Protein AF-A0A6V7KJD6-F1 (afdb_monomer_lite)

Organism: NCBI:txid1563983

Secondary structure (DSSP, 8-state):
--HHHHHHHHHTT-SS------TTTSS--SSTTS------------

pLDDT: mean 82.27, std 9.93, range [53.19, 94.0]

Structure (mmCIF, N/CA/C/O backbone):
data_AF-A0A6V7KJD6-F1
#
_entry.id   AF-A0A6V7KJD6-F1
#
loop_
_atom_site.group_PDB
_atom_site.id
_atom_site.type_symbol
_atom_site.label_atom_id
_atom_site.label_alt_id
_atom_site.label_comp_id
_atom_site.label_asym_id
_atom_site.label_entity_id
_atom_site.label_seq_id
_atom_site.pdbx_PDB_ins_code
_atom_site.Cartn_x
_atom_site.Cartn_y
_atom_site.Cartn_z
_atom_site.occupancy
_atom_site.B_iso_or_equiv
_atom_site.auth_seq_id
_atom_site.auth_comp_id
_atom_site.auth_asym_id
_atom_site.auth_atom_id
_atom_site.pdbx_PDB_model_num
ATOM 1 N N . TYR A 1 1 ? 9.922 -9.688 1.808 1.00 53.19 1 TYR A N 1
ATOM 2 C CA . TYR A 1 1 ? 8.987 -8.893 2.623 1.00 53.19 1 TYR A CA 1
ATOM 3 C C . TYR A 1 1 ? 7.847 -8.479 1.719 1.00 53.19 1 TYR A C 1
ATOM 5 O O . TYR A 1 1 ? 8.103 -7.925 0.656 1.00 53.19 1 TYR A O 1
ATOM 13 N N . SER A 1 2 ? 6.643 -8.960 2.015 1.00 75.75 2 SER A N 1
ATOM 14 C CA . SER A 1 2 ? 5.536 -9.029 1.057 1.00 75.75 2 SER A CA 1
ATOM 15 C C . SER A 1 2 ? 4.901 -7.656 0.829 1.00 75.75 2 SER A C 1
ATOM 17 O O . SER A 1 2 ? 4.848 -6.840 1.742 1.00 75.75 2 SER A O 1
ATOM 19 N N . LEU A 1 3 ? 4.372 -7.413 -0.375 1.00 77.94 3 LEU A N 1
ATOM 20 C CA . LEU A 1 3 ? 3.621 -6.193 -0.716 1.00 77.94 3 LEU A CA 1
ATOM 21 C 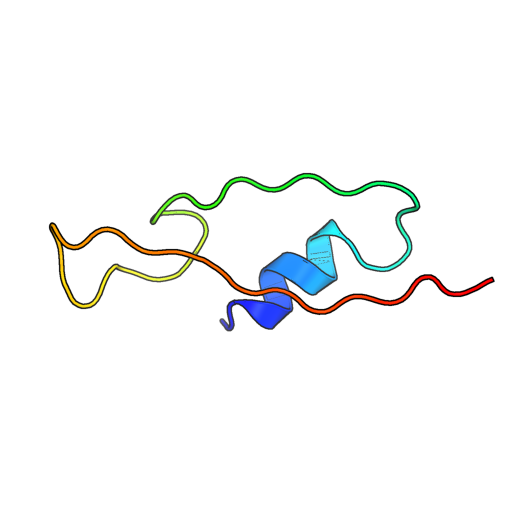C . LEU A 1 3 ? 2.523 -5.873 0.316 1.00 77.94 3 LEU A C 1
ATOM 23 O O . LEU A 1 3 ? 2.291 -4.715 0.653 1.00 77.94 3 LEU A O 1
ATOM 27 N N . LEU A 1 4 ? 1.908 -6.918 0.873 1.00 84.44 4 LEU A N 1
ATOM 28 C CA . LEU A 1 4 ? 0.925 -6.807 1.941 1.00 84.44 4 LEU A CA 1
ATOM 29 C C . LEU A 1 4 ? 1.511 -6.218 3.235 1.00 84.44 4 LEU A C 1
ATOM 31 O O . LEU A 1 4 ? 0.851 -5.389 3.850 1.00 84.44 4 LEU A O 1
ATOM 35 N N . GLN A 1 5 ? 2.724 -6.608 3.645 1.00 87.06 5 GLN A N 1
ATOM 36 C CA . GLN A 1 5 ? 3.350 -6.088 4.870 1.00 87.06 5 GLN A CA 1
ATOM 37 C C . GLN A 1 5 ? 3.528 -4.572 4.805 1.00 87.06 5 GLN A C 1
ATOM 39 O O . GLN A 1 5 ? 3.064 -3.878 5.702 1.00 87.06 5 GLN A O 1
ATOM 44 N N . THR A 1 6 ? 4.094 -4.050 3.714 1.00 86.06 6 THR A N 1
ATOM 45 C CA . THR A 1 6 ? 4.297 -2.604 3.540 1.00 86.06 6 THR A CA 1
ATOM 46 C C . THR A 1 6 ? 2.977 -1.836 3.581 1.00 86.06 6 THR A C 1
ATOM 48 O O . THR A 1 6 ? 2.868 -0.816 4.256 1.00 86.06 6 THR A O 1
ATOM 51 N N . VAL A 1 7 ? 1.941 -2.328 2.895 1.00 89.12 7 VAL A N 1
ATOM 52 C CA . VAL A 1 7 ? 0.628 -1.664 2.882 1.00 89.12 7 VAL A CA 1
ATOM 53 C C . VAL A 1 7 ? -0.026 -1.704 4.265 1.00 89.12 7 VAL A C 1
ATOM 55 O O . VAL A 1 7 ? -0.587 -0.703 4.707 1.00 89.12 7 VAL A O 1
ATOM 58 N N . VAL A 1 8 ? 0.068 -2.829 4.977 1.00 91.25 8 VAL A N 1
ATOM 59 C CA . VAL A 1 8 ? -0.467 -2.965 6.339 1.00 91.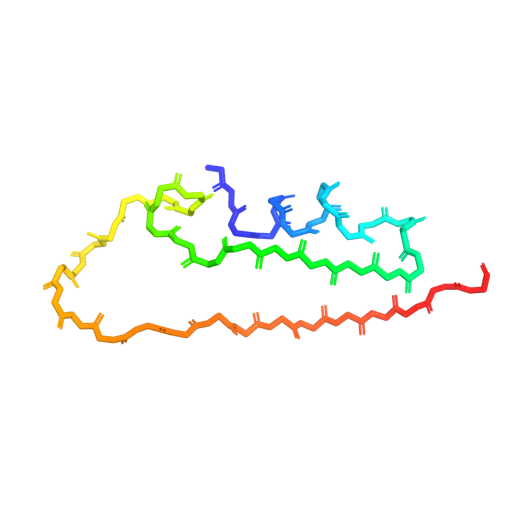25 8 VAL A CA 1
ATOM 60 C C . VAL A 1 8 ? 0.258 -2.029 7.302 1.00 91.25 8 VAL A C 1
ATOM 62 O O . VAL A 1 8 ? -0.401 -1.333 8.064 1.00 91.25 8 VAL A O 1
ATOM 65 N N . GLU A 1 9 ? 1.584 -1.949 7.250 1.00 90.06 9 GLU A N 1
ATOM 66 C CA . GLU A 1 9 ? 2.368 -1.069 8.125 1.00 90.06 9 GLU A CA 1
ATOM 67 C C . GLU A 1 9 ? 2.019 0.413 7.939 1.00 90.06 9 GLU A C 1
ATOM 69 O O . GLU A 1 9 ? 1.947 1.151 8.919 1.00 90.06 9 GLU A O 1
ATOM 74 N N . ILE A 1 10 ? 1.750 0.851 6.704 1.00 90.31 10 ILE A N 1
ATOM 75 C CA . ILE A 1 10 ? 1.430 2.257 6.416 1.00 90.31 10 ILE A CA 1
ATOM 76 C C . ILE A 1 10 ? -0.054 2.564 6.694 1.00 90.31 10 ILE A C 1
ATOM 78 O O . ILE A 1 10 ? -0.385 3.632 7.219 1.00 90.31 10 ILE A O 1
ATOM 82 N N . CYS A 1 11 ? -0.971 1.659 6.337 1.00 93.00 11 CYS A N 1
ATOM 83 C CA . CYS A 1 11 ? -2.405 1.960 6.305 1.00 93.00 11 CYS A CA 1
ATOM 84 C C . CYS A 1 11 ? -3.202 1.444 7.508 1.00 93.00 11 CYS A C 1
ATOM 86 O O . CYS A 1 11 ? -4.265 1.990 7.813 1.00 93.00 11 CYS A O 1
ATOM 88 N N . GLN A 1 12 ? -2.745 0.398 8.195 1.00 94.00 12 GLN A N 1
ATOM 89 C CA . GLN A 1 12 ? -3.503 -0.192 9.294 1.00 94.00 12 GLN A CA 1
ATOM 90 C C . GLN A 1 12 ? -3.643 0.811 10.447 1.00 94.00 12 GLN A C 1
ATOM 92 O O . GLN A 1 12 ? -2.681 1.466 10.834 1.00 94.00 12 GLN A O 1
ATOM 97 N N . LYS A 1 13 ? -4.851 0.912 11.020 1.00 92.38 13 LYS A N 1
ATOM 98 C CA . LYS A 1 13 ? -5.213 1.868 12.094 1.00 92.38 13 LYS A CA 1
ATOM 99 C C . LYS A 1 13 ? -5.131 3.354 11.703 1.00 92.38 13 LYS A C 1
ATOM 101 O O . LYS A 1 13 ? -5.340 4.205 12.562 1.00 92.38 13 LYS A O 1
ATOM 106 N N . ASN A 1 14 ? -4.917 3.674 10.429 1.00 93.25 14 ASN A N 1
ATOM 107 C CA . ASN A 1 14 ? -4.992 5.039 9.919 1.00 93.25 14 ASN A CA 1
ATOM 108 C C . ASN A 1 14 ? -6.314 5.267 9.174 1.00 93.25 14 ASN A C 1
ATOM 110 O O . ASN A 1 14 ? -6.747 4.434 8.382 1.00 93.25 14 ASN A O 1
ATOM 114 N N . ARG A 1 15 ? -6.957 6.422 9.403 1.00 91.69 15 ARG A N 1
ATOM 115 C CA . ARG A 1 15 ? -8.188 6.815 8.680 1.00 91.69 15 ARG A CA 1
ATOM 116 C C . ARG A 1 15 ? -7.939 7.167 7.216 1.00 91.69 15 ARG A C 1
ATOM 118 O O . ARG A 1 15 ? -8.840 7.054 6.396 1.00 91.69 15 ARG A O 1
ATOM 125 N N . ASN A 1 16 ? -6.734 7.631 6.909 1.00 92.38 16 ASN A N 1
ATOM 126 C CA . ASN A 1 16 ? -6.306 7.977 5.566 1.00 92.38 16 ASN A CA 1
ATOM 127 C C . ASN A 1 16 ? -4.875 7.483 5.369 1.00 92.38 16 ASN A C 1
ATOM 129 O O . ASN A 1 16 ? -4.030 7.682 6.240 1.00 92.38 16 ASN A O 1
ATOM 133 N N . CYS A 1 17 ? -4.611 6.864 4.223 1.00 92.31 17 CYS A N 1
ATOM 134 C CA . CYS A 1 17 ? -3.317 6.288 3.897 1.00 92.31 17 CYS A CA 1
ATOM 135 C C . CYS A 1 17 ? -2.914 6.664 2.472 1.00 92.31 17 CYS A C 1
ATOM 137 O O . CYS A 1 17 ? -3.735 6.622 1.558 1.00 92.31 17 CYS A O 1
ATOM 139 N N . LYS A 1 18 ? -1.642 7.017 2.285 1.00 90.38 18 LYS A N 1
ATOM 140 C CA . LYS A 1 18 ? -1.018 7.234 0.977 1.00 90.38 18 LYS A CA 1
ATOM 141 C C . LYS A 1 18 ? 0.357 6.579 0.995 1.00 90.38 18 LYS A C 1
ATOM 143 O O . LYS A 1 18 ? 1.091 6.743 1.965 1.00 90.38 18 LYS A O 1
ATOM 148 N N . PHE A 1 19 ? 0.707 5.861 -0.066 1.00 87.06 19 PHE A N 1
ATOM 149 C CA . PHE A 1 19 ? 2.015 5.227 -0.205 1.00 87.06 19 PHE A CA 1
ATOM 150 C C . PHE A 1 19 ? 2.488 5.273 -1.658 1.00 87.06 19 PHE A C 1
ATOM 152 O O . PHE A 1 19 ? 1.681 5.288 -2.586 1.00 87.06 19 PHE A O 1
ATOM 159 N N . ASN A 1 20 ? 3.807 5.306 -1.845 1.00 83.62 20 ASN A N 1
ATOM 160 C CA . ASN A 1 20 ? 4.428 5.374 -3.165 1.00 83.62 20 ASN A CA 1
ATOM 161 C C . ASN A 1 20 ? 4.725 3.971 -3.685 1.00 83.62 20 ASN A C 1
ATOM 163 O O . ASN A 1 20 ? 5.415 3.203 -3.018 1.00 83.62 20 ASN A O 1
ATOM 167 N N . THR A 1 21 ? 4.280 3.674 -4.902 1.00 80.56 21 THR A N 1
ATOM 168 C CA . THR A 1 21 ? 4.411 2.371 -5.574 1.00 80.56 21 THR A CA 1
ATOM 169 C C . THR A 1 21 ? 5.741 2.209 -6.316 1.00 80.56 21 THR A C 1
ATOM 171 O O . THR A 1 21 ? 5.793 1.609 -7.388 1.00 80.56 21 THR A O 1
ATOM 174 N N . THR A 1 22 ? 6.825 2.793 -5.797 1.00 74.38 22 THR A N 1
ATOM 175 C CA . THR A 1 22 ? 8.117 2.773 -6.488 1.00 74.38 22 THR A CA 1
ATOM 176 C C . THR A 1 22 ? 8.790 1.395 -6.386 1.00 74.38 22 THR A C 1
ATOM 178 O O . THR A 1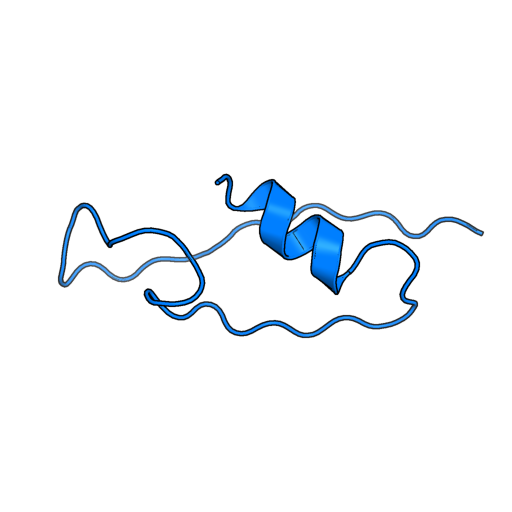 22 ? 8.683 0.721 -5.364 1.00 74.38 22 THR A O 1
ATOM 181 N N . PRO A 1 23 ? 9.580 0.975 -7.392 1.00 69.94 23 PRO A N 1
ATOM 182 C CA . PRO A 1 23 ? 10.320 -0.297 -7.350 1.00 69.94 23 PRO A CA 1
ATOM 183 C C . PRO A 1 23 ? 11.373 -0.398 -6.233 1.00 69.94 23 PRO A C 1
ATOM 185 O O . PRO A 1 23 ? 12.032 -1.419 -6.099 1.00 69.94 23 PRO A O 1
ATOM 188 N N . LYS A 1 24 ? 11.607 0.686 -5.482 1.00 65.88 24 LYS A N 1
ATOM 189 C CA . LYS A 1 24 ? 12.474 0.695 -4.296 1.00 65.88 24 LYS A CA 1
ATOM 190 C C . LYS A 1 24 ? 11.699 0.401 -3.010 1.00 65.88 24 LYS A C 1
ATOM 192 O O . LYS A 1 24 ? 12.293 -0.116 -2.0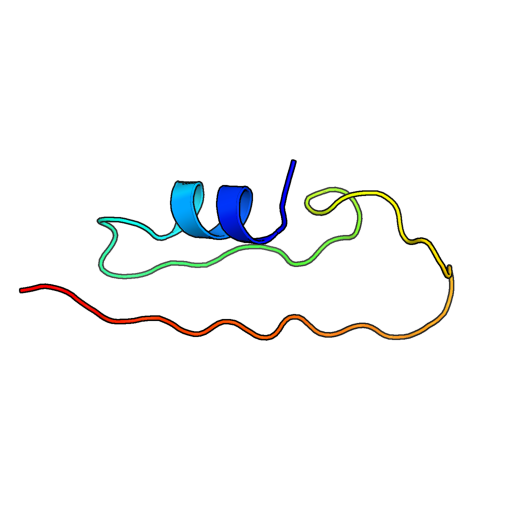71 1.00 65.88 24 LYS A O 1
ATOM 197 N N . SER A 1 25 ? 10.412 0.760 -2.947 1.00 64.69 25 SER A N 1
ATOM 198 C CA . SER A 1 25 ? 9.547 0.487 -1.791 1.00 64.69 25 SER A CA 1
ATOM 199 C C . SER A 1 25 ? 8.949 -0.919 -1.825 1.00 64.69 25 SER A C 1
ATOM 201 O O . SER A 1 25 ? 8.617 -1.468 -0.779 1.00 64.69 25 SER A O 1
ATOM 203 N N . PHE A 1 26 ? 8.868 -1.525 -3.008 1.00 70.19 26 PHE A N 1
ATOM 204 C CA . PHE A 1 26 ? 8.438 -2.902 -3.230 1.00 70.19 26 PHE A CA 1
ATOM 205 C C . PHE A 1 26 ? 9.590 -3.663 -3.897 1.00 70.19 26 PHE A C 1
ATOM 207 O O . PHE A 1 26 ? 10.297 -3.072 -4.698 1.00 70.19 26 PHE A O 1
ATOM 214 N N . HIS A 1 27 ? 9.834 -4.926 -3.524 1.00 65.81 27 HIS A N 1
ATOM 215 C CA . HIS A 1 27 ? 11.014 -5.704 -3.948 1.00 65.81 27 HIS A CA 1
ATOM 216 C C . HIS A 1 27 ? 11.312 -5.626 -5.462 1.00 65.81 27 HIS A C 1
ATOM 218 O O . HIS A 1 27 ? 10.388 -5.451 -6.258 1.00 65.81 27 HIS A O 1
ATOM 224 N N . SER A 1 28 ? 12.596 -5.799 -5.825 1.00 63.50 28 SER A N 1
ATOM 225 C CA . SER A 1 28 ? 13.132 -5.679 -7.189 1.00 63.50 28 SER A CA 1
ATOM 226 C C . SER A 1 28 ? 12.199 -6.218 -8.258 1.00 63.50 28 SER A C 1
ATOM 228 O O . SER A 1 28 ? 11.684 -7.331 -8.168 1.00 63.50 28 SER A O 1
ATOM 230 N N . ASP A 1 29 ? 12.042 -5.407 -9.295 1.00 68.25 29 ASP A N 1
ATOM 231 C CA . ASP A 1 29 ? 11.278 -5.720 -10.482 1.00 68.25 29 ASP A CA 1
ATOM 232 C C . ASP A 1 29 ? 11.805 -7.012 -11.154 1.00 68.25 29 ASP A C 1
ATOM 234 O O . ASP A 1 29 ? 12.914 -6.984 -11.689 1.00 68.25 29 ASP A O 1
ATOM 238 N N . PRO A 1 30 ? 11.047 -8.133 -11.164 1.00 73.88 30 PRO A N 1
ATOM 239 C CA . PRO A 1 30 ? 11.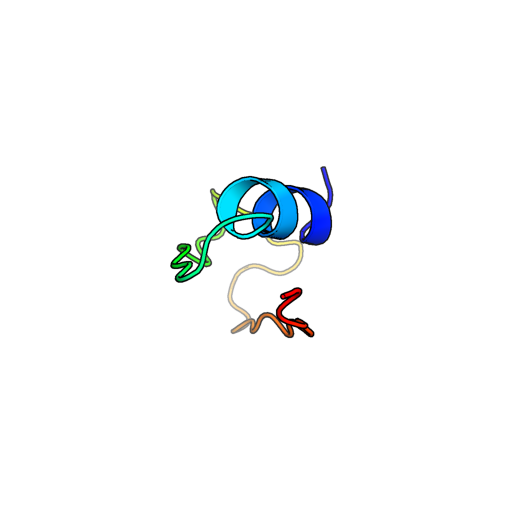464 -9.346 -11.876 1.00 73.88 30 PRO A CA 1
ATOM 240 C C . PRO A 1 30 ? 11.519 -9.184 -13.405 1.00 73.88 30 PRO A C 1
ATOM 242 O O . PRO A 1 30 ? 12.137 -10.004 -14.076 1.00 73.88 30 PRO A O 1
ATOM 245 N N . CYS A 1 31 ? 10.876 -8.153 -13.958 1.00 74.25 31 CYS A N 1
ATOM 246 C CA . CYS A 1 31 ? 10.714 -7.903 -15.388 1.00 74.25 31 CYS A CA 1
ATOM 247 C C . CYS A 1 31 ? 10.861 -6.394 -15.683 1.00 74.25 31 CYS A C 1
ATOM 249 O O . CYS A 1 31 ? 9.853 -5.703 -15.880 1.00 74.25 31 CYS A O 1
ATOM 251 N N . PRO A 1 32 ? 12.094 -5.858 -15.705 1.00 76.44 32 PRO A N 1
ATOM 252 C CA . PRO A 1 32 ? 12.321 -4.436 -15.935 1.00 76.44 32 PRO A CA 1
ATOM 253 C C . PRO A 1 32 ? 11.743 -3.991 -17.286 1.00 76.44 32 PRO A C 1
ATOM 255 O O . PRO A 1 32 ? 11.943 -4.644 -18.307 1.00 76.44 32 PRO A O 1
ATOM 258 N N . GLY A 1 33 ? 11.036 -2.858 -17.290 1.00 76.56 33 GLY A N 1
ATOM 259 C CA . GLY A 1 33 ? 10.474 -2.248 -18.502 1.00 76.56 33 GLY A CA 1
ATOM 260 C C . GLY A 1 33 ? 9.009 -2.589 -18.791 1.00 76.56 33 GLY A C 1
ATOM 261 O O . GLY A 1 33 ? 8.418 -1.958 -19.666 1.00 76.56 33 GLY A O 1
ATOM 262 N N . LEU A 1 34 ? 8.388 -3.511 -18.043 1.00 82.50 34 LEU A N 1
ATOM 263 C CA . LEU A 1 34 ? 6.932 -3.667 -18.067 1.00 82.50 34 LEU A CA 1
ATOM 264 C C . LEU A 1 34 ? 6.256 -2.706 -17.086 1.00 82.50 34 LEU A C 1
ATOM 266 O O . LEU A 1 34 ? 6.670 -2.566 -15.936 1.00 82.50 34 LEU A O 1
ATOM 270 N N . ALA A 1 35 ? 5.163 -2.086 -17.534 1.00 80.50 35 ALA A N 1
ATOM 271 C CA . ALA A 1 35 ? 4.285 -1.332 -16.653 1.00 80.50 35 ALA A CA 1
ATOM 272 C C . ALA A 1 35 ? 3.606 -2.278 -15.655 1.00 80.50 35 ALA A C 1
ATOM 274 O O . ALA A 1 35 ? 3.146 -3.364 -16.012 1.00 80.50 35 ALA A O 1
ATOM 275 N N . LYS A 1 36 ? 3.528 -1.846 -14.398 1.00 79.12 36 LYS A N 1
ATOM 276 C CA . LYS A 1 36 ? 2.961 -2.631 -13.303 1.00 79.12 36 LYS A CA 1
ATOM 277 C C . LYS A 1 36 ? 1.919 -1.836 -12.559 1.00 79.12 36 LYS A C 1
ATOM 279 O O . LYS A 1 36 ? 2.008 -0.615 -12.457 1.00 79.12 36 LYS A O 1
ATOM 284 N N . TYR A 1 37 ? 0.980 -2.563 -11.982 1.00 81.44 37 TYR A N 1
ATOM 285 C CA . TYR A 1 37 ? -0.047 -2.018 -11.118 1.00 81.44 37 TYR A CA 1
ATOM 286 C C . TYR A 1 37 ? -0.125 -2.840 -9.836 1.00 81.44 37 TYR A C 1
ATOM 288 O O . TYR A 1 37 ? 0.284 -4.000 -9.788 1.00 81.44 37 TYR A O 1
ATOM 296 N N . ILE A 1 38 ? -0.623 -2.201 -8.785 1.00 82.62 38 ILE A N 1
ATOM 297 C CA . ILE A 1 38 ? -0.867 -2.835 -7.497 1.00 82.62 38 ILE A CA 1
ATOM 298 C C . ILE A 1 38 ? -2.371 -2.851 -7.292 1.00 82.62 38 ILE A C 1
ATOM 300 O O . ILE A 1 38 ? -3.035 -1.828 -7.443 1.00 82.62 38 ILE A O 1
ATOM 304 N N . GLU A 1 39 ? -2.888 -4.012 -6.923 1.00 86.19 39 GLU A N 1
ATOM 305 C CA . GLU A 1 39 ? -4.272 -4.182 -6.519 1.00 86.19 39 GLU A CA 1
ATOM 306 C C . GLU A 1 39 ? -4.328 -4.331 -4.997 1.00 86.19 39 GLU A C 1
ATOM 308 O O . GLU A 1 39 ? -3.566 -5.100 -4.407 1.00 86.19 39 GLU A O 1
ATOM 313 N N . VAL A 1 40 ? -5.201 -3.560 -4.345 1.00 88.12 40 VAL A N 1
ATOM 314 C CA . VAL A 1 40 ? -5.356 -3.565 -2.886 1.00 88.12 40 VAL A CA 1
ATOM 315 C C . VAL A 1 40 ? -6.831 -3.660 -2.537 1.00 88.12 40 VAL A C 1
ATOM 317 O O . VAL A 1 40 ? -7.641 -2.866 -3.009 1.00 88.12 40 VAL A O 1
ATOM 320 N N . ALA A 1 41 ? -7.165 -4.582 -1.638 1.00 91.19 41 ALA A N 1
ATOM 321 C CA . ALA A 1 41 ? -8.466 -4.641 -0.987 1.00 91.19 41 ALA A CA 1
ATOM 322 C C . ALA A 1 41 ? -8.340 -4.140 0.458 1.00 91.19 41 AL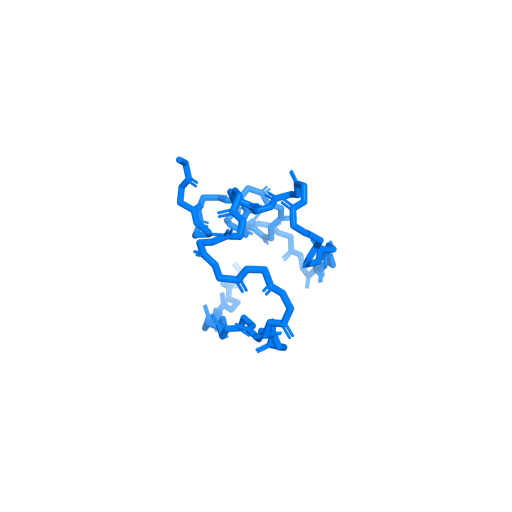A A C 1
ATOM 324 O O . ALA A 1 41 ? -7.455 -4.579 1.194 1.00 91.19 41 ALA A O 1
ATOM 325 N N . TYR A 1 42 ? -9.229 -3.241 0.884 1.00 90.94 42 TYR A N 1
ATOM 326 C CA . TYR A 1 42 ? -9.227 -2.685 2.239 1.00 90.94 42 TYR A CA 1
ATOM 327 C C . TYR A 1 42 ? -10.634 -2.660 2.841 1.00 90.94 42 TYR A C 1
ATOM 329 O O . TYR A 1 42 ? -11.639 -2.691 2.132 1.00 90.94 42 TYR A O 1
ATOM 337 N N . LYS A 1 43 ? -10.701 -2.608 4.173 1.00 93.25 43 LYS A N 1
ATOM 338 C CA . LYS A 1 43 ? -11.932 -2.374 4.935 1.00 93.25 43 LYS A CA 1
ATOM 339 C C . LYS A 1 43 ? -11.626 -1.450 6.104 1.00 93.25 43 LYS A C 1
ATOM 341 O O . LYS A 1 43 ? -10.660 -1.682 6.830 1.00 93.25 43 LYS A O 1
ATOM 346 N N . CYS A 1 44 ? -12.470 -0.447 6.315 1.00 92.25 44 CYS A N 1
ATOM 347 C CA . CYS A 1 44 ? -12.415 0.375 7.518 1.00 92.25 44 CYS A CA 1
ATOM 348 C C . CYS A 1 44 ? -13.042 -0.388 8.688 1.00 92.25 44 CYS A C 1
ATOM 350 O O . CYS A 1 44 ? -14.062 -1.059 8.519 1.00 92.25 44 CYS A O 1
ATOM 352 N N . ARG A 1 45 ? -12.435 -0.287 9.872 1.00 89.19 45 ARG A N 1
ATOM 353 C CA . ARG A 1 45 ? -13.066 -0.723 11.121 1.00 89.19 45 ARG A CA 1
ATOM 354 C C . ARG A 1 45 ? -13.601 0.502 11.876 1.00 89.19 45 ARG A C 1
ATOM 356 O O . ARG A 1 45 ? -12.978 1.556 11.736 1.00 89.19 45 ARG A O 1
ATOM 363 N N . PRO A 1 46 ? -14.731 0.368 12.597 1.00 87.50 46 PRO A N 1
ATOM 364 C CA . PRO A 1 46 ? -15.254 1.419 13.469 1.00 87.50 46 PRO A CA 1
ATOM 365 C C . PRO A 1 46 ? -14.219 1.913 14.482 1.00 87.50 46 PRO A C 1
ATOM 367 O O . PRO A 1 46 ? -13.416 1.069 14.950 1.00 87.50 46 PRO A O 1
#

InterPro domains:
  IPR000922 D-galactoside/L-rhamnose binding SUEL lectin domain [PF02140] (4-44)
  IPR000922 D-galactoside/L-rhamnose binding SUEL lectin domain [PS50228] (1-45)
  IPR043159 D-galactoside/L-rhamnose binding SUEL lectin domain superfamily [G3DSA:2.60.120.740] (1-46)

Radius of gyration: 12.29 Å; chains: 1; bounding box: 28×17×32 Å

Foldseek 3Di:
DDPVVLCCVQPPPDPDGDDDPDCVSPPHDPDPPDDDDDDDDDDDDD

Sequence (46 aa):
YSLLQTVVEICQKNRNCKFNTTPKSFHSDPCPGLAKYIEVAYKCRP